Protein AF-A0AAU3BVD3-F1 (afdb_monomer_lite)

Sequence (59 aa):
MTTHVLAAAGDRFFPLEFQRRVARDRLGVEAETIPGGHLAALSHPVPLVDRLIDYLPST

Foldseek 3Di:
DDDAAEDACAAPPQHPVNSQCCCCVPVVYGYHYWHDYPPCCPGPVPRVVVVVVVPDDDD

Secondary structure (DSSP, 8-state):
-----EEETT-SSS-HHHHHHHHHHHHS-PPEEESS-S-HHHHSHHHHHHHHHTTSPP-

pLDDT: mean 95.77, std 5.48, range [67.56, 98.62]

Structure (mmCIF, N/CA/C/O backbone):
data_AF-A0AAU3BVD3-F1
#
_entry.id   AF-A0AAU3BVD3-F1
#
loop_
_atom_site.group_PDB
_atom_site.id
_atom_site.type_symbol
_atom_site.label_atom_id
_atom_site.label_alt_id
_atom_site.label_comp_id
_atom_site.label_asym_id
_atom_site.label_entity_id
_atom_site.label_seq_id
_atom_site.pdbx_PDB_ins_code
_atom_site.Cartn_x
_atom_site.Cartn_y
_atom_site.Cartn_z
_atom_site.occupancy
_atom_site.B_iso_or_equiv
_atom_site.auth_seq_id
_atom_site.auth_comp_id
_atom_site.auth_asym_id
_atom_site.auth_atom_id
_atom_site.pdbx_PDB_model_num
ATOM 1 N N . MET A 1 1 ? -7.282 2.811 17.940 1.00 74.19 1 MET A N 1
ATOM 2 C CA . MET A 1 1 ? -6.028 2.595 17.192 1.00 74.19 1 MET A CA 1
ATOM 3 C C . MET A 1 1 ? -6.382 2.724 15.722 1.00 74.19 1 MET A C 1
ATOM 5 O O . MET A 1 1 ? -7.317 2.055 15.303 1.00 74.19 1 MET A O 1
ATOM 9 N N . THR A 1 2 ? -5.756 3.646 14.996 1.00 90.38 2 THR A N 1
ATOM 10 C CA . THR A 1 2 ? -6.099 3.931 13.592 1.00 90.38 2 THR A CA 1
ATOM 11 C C . THR A 1 2 ? -5.292 3.019 12.675 1.00 90.38 2 THR A C 1
ATOM 13 O O . THR A 1 2 ? -4.091 2.853 12.882 1.00 90.38 2 THR A O 1
ATOM 16 N N . THR A 1 3 ? -5.939 2.408 11.682 1.00 94.62 3 THR A N 1
ATOM 17 C CA . THR A 1 3 ? -5.267 1.603 10.655 1.00 94.62 3 THR A CA 1
ATOM 18 C C . THR A 1 3 ? -5.132 2.422 9.378 1.00 94.62 3 THR A C 1
ATOM 20 O O . THR A 1 3 ? -6.131 2.906 8.854 1.00 94.62 3 THR A O 1
ATOM 23 N N . HIS A 1 4 ? -3.907 2.533 8.866 1.00 95.94 4 HIS A N 1
ATOM 24 C CA . HIS A 1 4 ? -3.606 3.117 7.559 1.00 95.94 4 HIS A CA 1
ATOM 25 C C . HIS A 1 4 ? -3.245 2.001 6.576 1.00 95.94 4 HIS A C 1
ATOM 27 O O . HIS A 1 4 ? -2.570 1.040 6.949 1.00 95.94 4 HIS A O 1
ATOM 33 N N . VAL A 1 5 ? -3.700 2.117 5.327 1.00 97.38 5 VAL A N 1
ATOM 34 C CA . VAL A 1 5 ? -3.408 1.145 4.265 1.00 97.38 5 VAL A CA 1
ATOM 35 C C . VAL A 1 5 ? -2.661 1.852 3.141 1.00 97.38 5 VAL A C 1
ATOM 37 O O . VAL A 1 5 ? -3.196 2.776 2.534 1.00 97.38 5 VAL A O 1
ATOM 40 N N . LEU A 1 6 ? -1.444 1.389 2.849 1.00 97.69 6 LEU A N 1
ATOM 41 C CA . LEU A 1 6 ? -0.639 1.834 1.712 1.00 97.69 6 LEU A CA 1
ATOM 42 C C . LEU A 1 6 ? -0.638 0.743 0.634 1.00 97.69 6 LEU A C 1
ATOM 44 O O . LEU A 1 6 ? -0.266 -0.396 0.912 1.00 97.69 6 LEU A O 1
ATOM 48 N N . ALA A 1 7 ? -1.027 1.090 -0.591 1.00 98.06 7 ALA A N 1
ATOM 49 C CA . ALA A 1 7 ? -1.037 0.203 -1.749 1.00 98.06 7 ALA A CA 1
ATOM 50 C C . ALA A 1 7 ? -0.032 0.683 -2.805 1.00 98.06 7 ALA A C 1
ATOM 52 O O . ALA A 1 7 ? -0.046 1.840 -3.234 1.00 98.06 7 ALA A O 1
ATOM 53 N N . ALA A 1 8 ? 0.844 -0.217 -3.245 1.00 97.88 8 ALA A N 1
ATOM 54 C CA . ALA A 1 8 ? 1.860 0.098 -4.239 1.00 97.88 8 ALA A CA 1
ATOM 55 C C . ALA A 1 8 ? 1.265 0.114 -5.658 1.00 97.88 8 ALA A C 1
ATOM 57 O O . ALA A 1 8 ? 0.671 -0.866 -6.108 1.00 97.88 8 ALA A O 1
ATOM 58 N N . ALA A 1 9 ? 1.435 1.225 -6.378 1.00 97.69 9 ALA A N 1
ATOM 59 C CA . ALA A 1 9 ? 0.780 1.470 -7.667 1.00 97.69 9 ALA A CA 1
ATOM 60 C C . ALA A 1 9 ? 1.148 0.455 -8.765 1.00 97.69 9 ALA A C 1
ATOM 62 O O . ALA A 1 9 ? 0.345 0.184 -9.655 1.00 97.69 9 ALA A O 1
ATOM 63 N N . GLY A 1 10 ? 2.363 -0.094 -8.712 1.00 97.75 10 GLY A N 1
ATOM 64 C CA . GLY A 1 10 ? 2.895 -1.070 -9.660 1.00 97.75 10 GLY A CA 1
ATOM 65 C C . GLY A 1 10 ? 2.821 -2.518 -9.172 1.00 97.75 10 GLY A C 1
ATOM 66 O O . GLY A 1 10 ? 3.514 -3.375 -9.729 1.00 97.75 10 GLY A O 1
ATOM 67 N N . ASP A 1 11 ? 2.048 -2.821 -8.123 1.00 98.12 11 ASP A N 1
ATOM 68 C CA . ASP A 1 11 ? 1.850 -4.202 -7.682 1.00 98.12 11 ASP A CA 1
ATOM 69 C C . ASP A 1 11 ? 1.065 -4.998 -8.742 1.00 98.12 11 ASP A C 1
ATOM 71 O O . ASP A 1 11 ? -0.093 -4.718 -9.044 1.00 98.12 11 ASP A O 1
ATOM 75 N N . ARG A 1 12 ? 1.725 -6.003 -9.328 1.00 97.06 12 ARG A N 1
ATOM 76 C CA . ARG A 1 12 ? 1.138 -6.911 -10.327 1.00 97.06 12 ARG A CA 1
ATOM 77 C C . ARG A 1 12 ? 0.593 -8.200 -9.716 1.00 97.06 12 ARG A C 1
ATOM 79 O O . ARG A 1 12 ? -0.107 -8.931 -10.406 1.00 97.06 12 ARG A O 1
ATOM 86 N N . PHE A 1 13 ? 0.950 -8.501 -8.469 1.00 98.25 13 PHE A N 1
ATOM 87 C CA . PHE A 1 13 ? 0.479 -9.684 -7.758 1.00 98.25 13 PHE A CA 1
ATOM 88 C C . PHE A 1 13 ? -0.865 -9.393 -7.090 1.00 98.25 13 PHE A C 1
ATOM 90 O O . PHE A 1 13 ? -1.822 -10.140 -7.277 1.00 98.25 13 PHE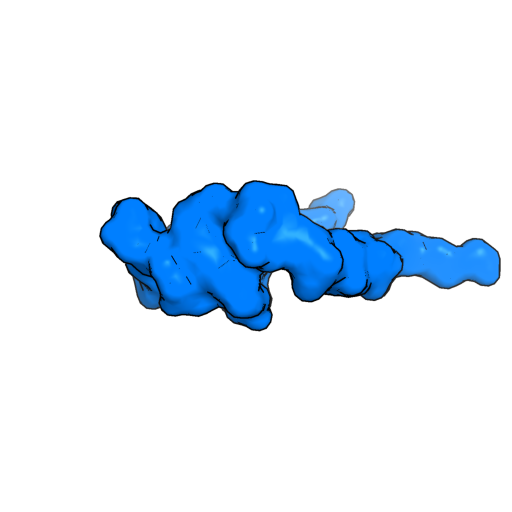 A O 1
ATOM 97 N N . PH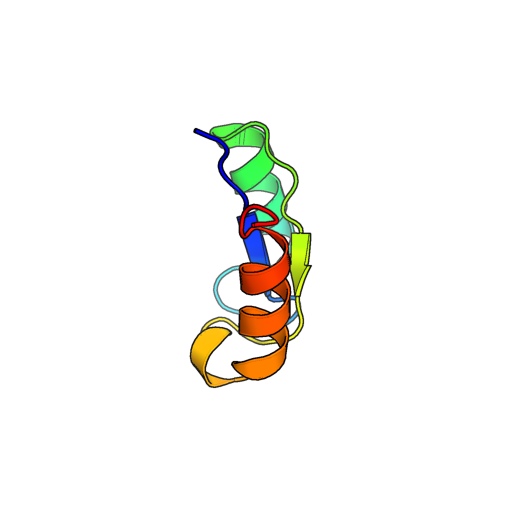E A 1 14 ? -0.968 -8.241 -6.424 1.00 97.75 14 PHE A N 1
ATOM 98 C CA . PHE A 1 14 ? -2.220 -7.679 -5.927 1.00 97.75 14 PHE A CA 1
ATOM 99 C C . PHE A 1 14 ? -2.460 -6.312 -6.578 1.00 97.75 14 PHE A C 1
ATOM 101 O O . PHE A 1 14 ? -1.995 -5.301 -6.062 1.00 97.75 14 PHE A O 1
ATOM 108 N N . PRO A 1 15 ? -3.184 -6.237 -7.707 1.00 97.88 15 PRO A N 1
ATOM 109 C CA . PRO A 1 15 ? -3.418 -4.971 -8.402 1.00 97.88 15 PRO A CA 1
ATOM 110 C C . PRO A 1 15 ? -4.026 -3.879 -7.507 1.00 97.88 15 PRO A C 1
ATOM 112 O O . PRO A 1 15 ? -4.843 -4.175 -6.634 1.00 97.88 15 PRO A O 1
ATOM 115 N N . LEU A 1 16 ? -3.679 -2.611 -7.755 1.00 98.31 16 LEU A N 1
ATOM 116 C CA . LEU A 1 16 ? -4.101 -1.458 -6.939 1.00 98.31 16 LEU A CA 1
ATOM 117 C C . LEU A 1 16 ? -5.612 -1.434 -6.653 1.00 98.31 16 LEU A C 1
ATOM 119 O O . LEU A 1 16 ? -6.029 -1.295 -5.505 1.00 98.31 16 LEU A O 1
ATOM 123 N N . GLU A 1 17 ? -6.439 -1.634 -7.679 1.00 98.19 17 GLU A N 1
ATOM 124 C CA . GLU A 1 17 ? -7.902 -1.620 -7.535 1.00 98.19 17 GLU A CA 1
ATOM 125 C C . GLU A 1 17 ? -8.434 -2.788 -6.695 1.00 98.19 17 GLU A C 1
ATOM 127 O O . GLU A 1 17 ? -9.422 -2.648 -5.971 1.00 98.19 17 GLU A O 1
ATOM 132 N N . PHE A 1 18 ? -7.754 -3.938 -6.731 1.00 98.44 18 PHE A N 1
ATOM 133 C CA . PHE A 1 18 ? -8.075 -5.051 -5.844 1.00 98.44 18 PHE A CA 1
ATOM 134 C C . PHE A 1 18 ? -7.780 -4.679 -4.387 1.00 98.44 18 PHE A C 1
ATOM 136 O O . PHE A 1 18 ? -8.646 -4.864 -3.532 1.00 98.44 18 PHE A O 1
ATOM 143 N N . GLN A 1 19 ? -6.605 -4.106 -4.114 1.00 98.50 19 GLN A N 1
ATOM 144 C CA . GLN A 1 19 ? -6.219 -3.678 -2.767 1.00 98.50 19 GLN A CA 1
ATOM 145 C C . GLN A 1 19 ? -7.163 -2.595 -2.221 1.00 98.50 19 GLN A C 1
ATOM 147 O O . GLN A 1 19 ? -7.655 -2.733 -1.102 1.00 98.50 19 GLN A O 1
ATOM 152 N N . ARG A 1 20 ? -7.497 -1.574 -3.028 1.00 98.44 20 ARG A N 1
ATOM 153 C CA . ARG A 1 20 ? -8.467 -0.518 -2.672 1.00 98.44 20 ARG A CA 1
ATOM 154 C C . ARG A 1 20 ? -9.824 -1.091 -2.286 1.00 98.44 20 ARG A C 1
ATOM 156 O O . ARG A 1 20 ? -10.372 -0.733 -1.248 1.00 98.44 20 ARG A O 1
ATOM 163 N N . ARG A 1 21 ? -10.354 -2.019 -3.091 1.00 98.50 21 ARG A N 1
ATOM 164 C CA . ARG A 1 21 ? -11.627 -2.686 -2.791 1.00 98.50 21 ARG A CA 1
ATOM 165 C C . ARG A 1 21 ? -11.561 -3.472 -1.485 1.00 98.50 21 ARG A C 1
ATOM 167 O O . ARG A 1 21 ? -12.456 -3.341 -0.665 1.00 98.50 21 ARG A O 1
ATOM 174 N N . VAL A 1 22 ? -10.505 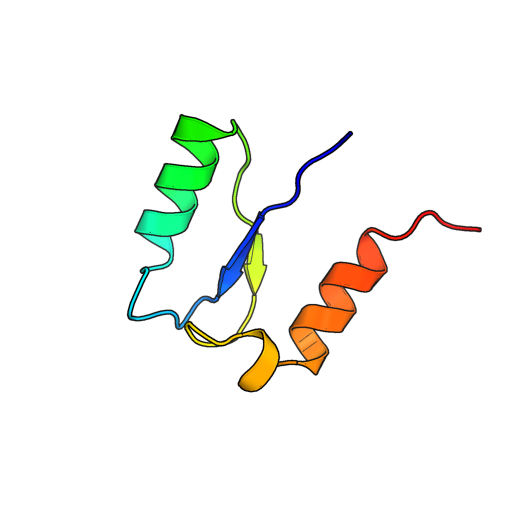-4.257 -1.270 1.00 98.38 22 VAL A N 1
ATOM 175 C CA . VAL A 1 22 ? -10.346 -5.035 -0.031 1.00 98.38 22 VAL A CA 1
ATOM 176 C C . VAL A 1 22 ? -10.262 -4.121 1.195 1.00 98.38 22 VAL A C 1
ATOM 178 O O . VAL A 1 22 ? -10.920 -4.406 2.193 1.00 98.38 22 VAL A O 1
ATOM 181 N N . ALA A 1 23 ? -9.491 -3.034 1.123 1.00 98.38 23 ALA A N 1
ATOM 182 C CA . ALA A 1 23 ? -9.340 -2.082 2.222 1.00 98.38 23 ALA A CA 1
ATOM 183 C C . ALA A 1 23 ? -10.676 -1.421 2.586 1.00 98.38 23 ALA A C 1
ATOM 185 O O . ALA A 1 23 ? -11.084 -1.448 3.748 1.00 98.38 23 ALA A O 1
ATOM 186 N N . ARG A 1 24 ? -11.412 -0.928 1.587 1.00 98.38 24 ARG A N 1
ATOM 187 C CA . ARG A 1 24 ? -12.727 -0.327 1.801 1.00 98.38 24 ARG A CA 1
ATOM 188 C C . ARG A 1 24 ? -13.736 -1.342 2.336 1.00 98.38 24 ARG A C 1
ATOM 190 O O . ARG A 1 24 ? -14.351 -1.097 3.367 1.00 98.38 24 ARG A O 1
ATOM 197 N N . ASP A 1 25 ? -13.884 -2.489 1.678 1.00 98.62 25 ASP A N 1
ATOM 198 C CA . ASP A 1 25 ? -14.958 -3.438 1.987 1.00 98.62 25 ASP A CA 1
ATOM 199 C C . ASP A 1 25 ? -14.732 -4.164 3.326 1.00 98.62 25 ASP A C 1
ATOM 201 O O . ASP A 1 25 ? -15.694 -4.585 3.966 1.00 98.62 25 ASP A O 1
ATOM 205 N N . ARG A 1 26 ? -13.472 -4.335 3.761 1.00 97.56 26 ARG A N 1
ATOM 206 C CA . ARG A 1 26 ? -13.141 -5.065 5.000 1.00 97.56 26 ARG A CA 1
ATOM 207 C C . ARG A 1 26 ? -12.782 -4.178 6.180 1.00 97.56 26 ARG A C 1
ATOM 209 O O . ARG A 1 26 ? -13.022 -4.583 7.312 1.00 97.56 26 ARG A O 1
ATOM 216 N N . LEU A 1 27 ? -12.156 -3.031 5.929 1.00 96.69 27 LEU A N 1
ATOM 217 C CA . LEU A 1 27 ? -11.651 -2.145 6.980 1.00 96.69 27 LEU A CA 1
ATOM 218 C C . LEU A 1 27 ? -12.367 -0.791 7.002 1.00 96.69 27 LEU A C 1
ATOM 220 O O . LEU A 1 27 ? -12.189 -0.047 7.960 1.00 96.69 27 LEU A O 1
ATOM 224 N N . GLY A 1 28 ? -13.160 -0.453 5.978 1.00 97.75 28 GLY A N 1
ATOM 225 C CA . GLY A 1 28 ? -13.745 0.883 5.840 1.00 97.75 28 GLY A CA 1
ATOM 226 C C . GLY A 1 28 ? -12.698 1.977 5.604 1.00 97.75 28 GLY A C 1
ATOM 227 O O . GLY A 1 28 ? -12.958 3.136 5.912 1.00 97.75 28 GLY A O 1
ATOM 228 N N . VAL A 1 29 ? -11.510 1.613 5.102 1.00 97.75 29 VAL A N 1
ATOM 229 C CA . VAL A 1 29 ? -10.371 2.522 4.892 1.00 97.75 29 VAL A CA 1
ATOM 230 C C . VAL A 1 29 ? -10.077 2.649 3.402 1.00 97.75 29 VAL A C 1
ATOM 232 O O . VAL A 1 29 ? -9.949 1.645 2.703 1.00 97.75 29 VAL A O 1
ATOM 235 N N . GLU A 1 30 ? -9.911 3.880 2.924 1.00 97.31 30 GLU A N 1
ATOM 236 C CA . GLU A 1 30 ? -9.401 4.134 1.577 1.00 97.31 30 GLU A CA 1
ATOM 237 C C . GLU A 1 30 ? -7.883 3.937 1.547 1.00 97.31 30 GLU A C 1
ATOM 239 O O . GLU A 1 30 ? -7.145 4.556 2.313 1.00 97.31 30 GLU A O 1
ATOM 244 N N . ALA A 1 31 ? -7.414 3.049 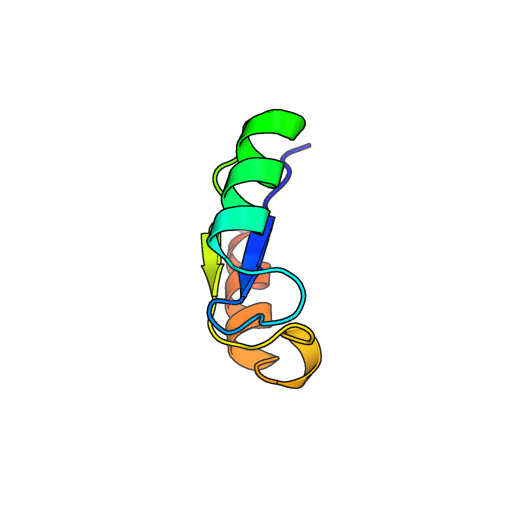0.669 1.00 97.94 31 ALA A N 1
ATOM 245 C CA . ALA A 1 31 ? -5.990 2.769 0.541 1.00 97.94 31 ALA A CA 1
ATOM 246 C C . ALA A 1 31 ? -5.268 3.917 -0.177 1.00 97.94 31 ALA A C 1
ATOM 248 O O . ALA A 1 31 ? -5.559 4.233 -1.338 1.00 97.94 31 ALA A O 1
ATOM 249 N N . GLU A 1 32 ? -4.276 4.494 0.491 1.00 97.75 32 GLU A N 1
ATOM 250 C CA . GLU A 1 32 ? -3.394 5.491 -0.097 1.00 97.75 32 GLU A CA 1
ATOM 251 C C . GLU A 1 32 ? -2.421 4.830 -1.068 1.00 97.75 32 GLU A C 1
ATOM 253 O O . GLU A 1 32 ? -1.974 3.701 -0.877 1.00 97.75 32 GLU A O 1
ATOM 258 N N . THR A 1 33 ? -2.086 5.531 -2.146 1.00 97.88 33 THR A N 1
ATOM 259 C CA . THR A 1 33 ? -1.231 4.982 -3.199 1.00 97.88 33 THR A CA 1
ATOM 260 C C . THR A 1 33 ? 0.200 5.483 -3.057 1.00 97.88 33 THR A C 1
ATOM 262 O O . THR A 1 33 ? 0.425 6.686 -2.924 1.00 97.88 33 THR A O 1
ATOM 265 N N . ILE A 1 34 ? 1.162 4.564 -3.136 1.00 97.56 34 ILE A N 1
ATOM 266 C CA . ILE A 1 34 ? 2.605 4.846 -3.108 1.00 97.56 34 ILE A CA 1
ATOM 267 C C . ILE A 1 34 ? 3.299 4.255 -4.347 1.00 97.56 34 ILE A C 1
ATOM 269 O O . ILE A 1 34 ? 2.766 3.322 -4.958 1.00 97.56 34 ILE A O 1
ATOM 273 N N . PRO A 1 35 ? 4.477 4.760 -4.760 1.00 97.69 35 PRO A N 1
ATOM 274 C CA . PRO A 1 35 ? 5.249 4.119 -5.820 1.00 97.69 35 PRO A CA 1
ATOM 275 C C . PRO A 1 35 ? 5.764 2.735 -5.385 1.00 97.69 35 PRO A C 1
ATOM 277 O O . PRO A 1 35 ? 6.032 2.496 -4.209 1.00 97.69 35 PRO A O 1
ATOM 280 N N . GLY A 1 36 ? 5.924 1.827 -6.351 1.00 96.81 36 GLY A N 1
ATOM 281 C CA . GLY A 1 36 ? 6.554 0.518 -6.158 1.00 96.81 36 GLY A CA 1
ATOM 282 C C . GLY A 1 36 ? 5.746 -0.682 -6.625 1.00 96.81 36 GLY A C 1
ATOM 283 O O . GLY A 1 36 ? 4.632 -0.543 -7.122 1.00 96.81 36 GLY A O 1
ATOM 284 N N . GLY A 1 37 ? 6.364 -1.861 -6.522 1.00 96.50 37 GLY A N 1
ATOM 285 C CA . GLY A 1 37 ? 5.741 -3.151 -6.835 1.00 96.50 37 GLY A CA 1
ATOM 286 C C . GLY A 1 37 ? 5.269 -3.890 -5.583 1.00 96.50 37 GLY A C 1
ATOM 287 O O . GLY A 1 37 ? 5.240 -3.319 -4.498 1.00 96.50 37 GLY A O 1
ATOM 288 N N . HIS A 1 38 ? 4.979 -5.188 -5.720 1.00 97.75 38 HIS A N 1
ATOM 289 C CA . HIS A 1 38 ? 4.521 -6.031 -4.604 1.00 97.75 38 HIS A CA 1
ATOM 290 C C . HIS A 1 38 ? 5.441 -5.961 -3.374 1.00 97.75 38 HIS A C 1
ATOM 292 O O . HIS A 1 38 ? 4.997 -5.885 -2.234 1.00 97.75 38 HIS A O 1
ATOM 298 N N . LEU A 1 39 ? 6.751 -5.906 -3.618 1.00 97.69 39 LEU A N 1
ATOM 299 C CA . LEU A 1 39 ? 7.762 -5.700 -2.587 1.00 97.69 39 LEU A CA 1
ATOM 300 C C . LEU A 1 39 ? 8.133 -4.211 -2.513 1.00 97.69 39 LEU A C 1
ATOM 302 O O . LEU A 1 39 ? 9.246 -3.818 -2.869 1.00 97.69 39 LEU A O 1
ATOM 306 N N . ALA A 1 40 ? 7.195 -3.356 -2.097 1.00 97.00 40 ALA A N 1
ATOM 307 C CA . ALA A 1 40 ? 7.406 -1.905 -2.008 1.00 97.00 40 ALA A CA 1
ATOM 308 C C . ALA A 1 40 ? 8.561 -1.542 -1.060 1.00 97.00 40 ALA A C 1
ATOM 310 O O . ALA A 1 40 ? 9.408 -0.730 -1.415 1.00 97.00 40 ALA A O 1
ATOM 311 N N . ALA A 1 41 ? 8.673 -2.243 0.074 1.00 97.19 41 ALA A N 1
ATOM 312 C CA . ALA A 1 41 ? 9.780 -2.080 1.018 1.00 97.19 41 ALA A CA 1
ATOM 313 C C . ALA A 1 41 ? 11.162 -2.407 0.422 1.00 97.19 41 ALA A C 1
ATOM 315 O O . ALA A 1 41 ? 12.167 -1.919 0.922 1.00 97.19 41 ALA A O 1
ATOM 316 N N . LEU A 1 42 ? 11.225 -3.212 -0.646 1.00 97.62 42 LEU A N 1
ATOM 317 C CA . LEU A 1 42 ? 12.471 -3.515 -1.355 1.00 97.62 42 LEU A CA 1
ATOM 318 C C . LEU A 1 42 ? 12.695 -2.579 -2.548 1.00 97.62 42 LEU A C 1
ATOM 320 O O . LEU A 1 42 ? 13.799 -2.095 -2.763 1.00 97.62 42 LEU A O 1
ATOM 324 N N . SER A 1 43 ? 11.653 -2.349 -3.348 1.00 95.88 43 SER A N 1
ATOM 325 C CA . SER A 1 43 ? 11.766 -1.601 -4.605 1.00 95.88 43 SER A CA 1
ATOM 326 C C . SER A 1 43 ? 11.789 -0.084 -4.411 1.00 95.88 43 SER A C 1
ATOM 328 O O . SER A 1 43 ? 12.437 0.606 -5.189 1.00 95.88 43 SER A O 1
ATOM 330 N N . HIS A 1 44 ? 11.068 0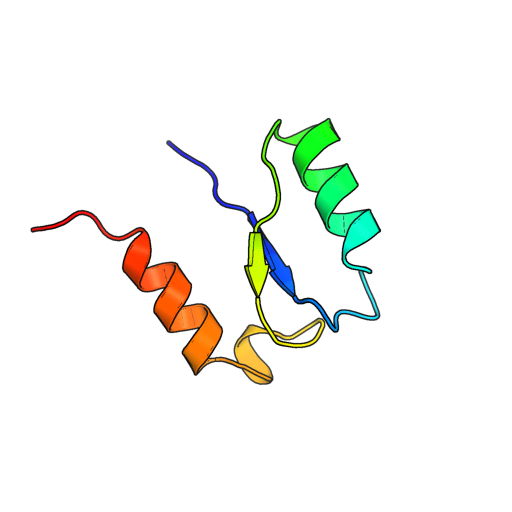.430 -3.412 1.00 97.38 44 HIS A N 1
ATOM 331 C CA . HIS A 1 44 ? 10.910 1.859 -3.124 1.00 97.38 44 HIS A CA 1
ATOM 332 C C . HIS A 1 44 ? 10.937 2.109 -1.601 1.00 97.38 44 HIS A C 1
ATOM 334 O O . HIS A 1 44 ? 9.977 2.648 -1.045 1.00 97.38 44 HIS A O 1
ATOM 340 N N . PRO A 1 45 ? 12.027 1.722 -0.905 1.00 97.56 45 PRO A N 1
ATOM 341 C CA . PRO A 1 45 ? 12.120 1.832 0.551 1.00 97.56 45 PRO A CA 1
ATOM 342 C C . PRO A 1 45 ? 11.991 3.274 1.048 1.00 97.56 45 PRO A C 1
ATOM 344 O O . PRO A 1 45 ? 11.303 3.509 2.033 1.00 97.56 45 PRO A O 1
ATOM 347 N N . VAL A 1 46 ? 12.614 4.239 0.362 1.00 97.50 46 VAL A N 1
ATOM 348 C CA . VAL A 1 46 ? 12.611 5.647 0.795 1.00 97.50 46 VAL A CA 1
ATOM 349 C C . VAL A 1 46 ? 11.202 6.255 0.726 1.00 97.50 46 VAL A C 1
ATOM 351 O O . VAL A 1 46 ? 10.704 6.637 1.781 1.00 97.50 46 VAL A O 1
ATOM 354 N N . PRO A 1 47 ? 10.482 6.231 -0.419 1.00 95.62 47 PRO A N 1
ATOM 355 C CA . PRO A 1 47 ? 9.105 6.733 -0.461 1.00 95.62 47 PRO A CA 1
ATOM 356 C C . PRO A 1 47 ? 8.149 6.047 0.522 1.00 95.62 47 PRO A C 1
ATOM 358 O O . PRO A 1 47 ? 7.204 6.672 0.996 1.00 95.62 47 PRO A O 1
ATOM 361 N N . LEU A 1 48 ? 8.363 4.759 0.814 1.00 97.38 48 LEU A N 1
ATO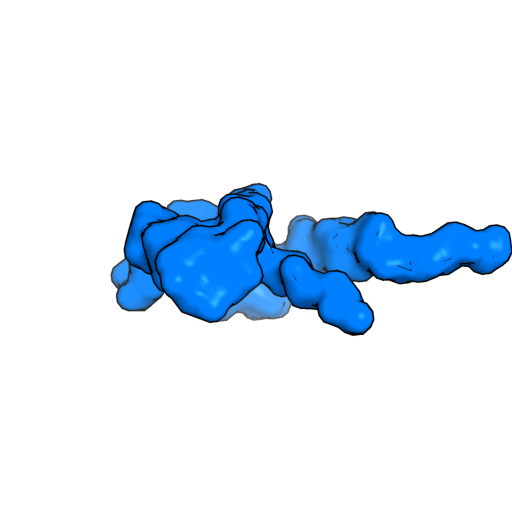M 362 C CA . LEU A 1 48 ? 7.580 4.054 1.827 1.00 97.38 48 LEU A CA 1
ATOM 363 C C . LEU A 1 48 ? 7.860 4.614 3.226 1.00 97.38 48 LEU A C 1
ATOM 365 O O . LEU A 1 48 ? 6.919 4.894 3.962 1.00 97.38 48 LEU A O 1
ATOM 369 N N . VAL A 1 49 ? 9.134 4.768 3.594 1.00 97.56 49 VAL A N 1
ATOM 370 C CA . VAL A 1 49 ? 9.533 5.289 4.908 1.00 97.56 49 VAL A CA 1
ATOM 371 C C . VAL A 1 49 ? 9.050 6.721 5.107 1.00 97.56 49 VAL A C 1
ATOM 373 O O . VAL A 1 49 ? 8.517 7.005 6.175 1.00 97.56 49 VAL A O 1
ATOM 376 N N . ASP A 1 50 ? 9.149 7.577 4.088 1.00 96.38 50 ASP A N 1
ATOM 377 C CA . ASP A 1 50 ? 8.642 8.953 4.155 1.00 96.38 50 ASP A CA 1
ATOM 378 C C . ASP A 1 50 ? 7.161 8.965 4.570 1.00 96.38 50 ASP A C 1
ATOM 380 O O . ASP A 1 50 ? 6.786 9.638 5.527 1.00 96.38 50 ASP A O 1
ATOM 384 N N . ARG A 1 51 ? 6.331 8.110 3.950 1.00 96.00 51 ARG A N 1
ATOM 385 C CA . ARG A 1 51 ? 4.915 7.977 4.330 1.00 96.00 51 ARG A CA 1
ATOM 386 C C . ARG A 1 51 ? 4.705 7.427 5.733 1.00 96.00 51 ARG A C 1
ATOM 388 O O . ARG A 1 51 ? 3.754 7.818 6.394 1.00 96.00 51 ARG A O 1
ATOM 395 N N . LEU A 1 52 ? 5.545 6.501 6.190 1.00 95.75 52 LEU A N 1
ATOM 396 C CA . LEU A 1 52 ? 5.423 5.953 7.543 1.00 95.75 52 LEU A CA 1
ATOM 397 C C . LEU A 1 52 ? 5.763 6.995 8.616 1.00 95.75 52 LEU A C 1
ATOM 399 O O . LEU A 1 52 ? 5.142 6.992 9.678 1.00 95.75 52 LEU A O 1
ATOM 403 N N . ILE A 1 53 ? 6.726 7.875 8.335 1.00 96.38 53 ILE A N 1
ATOM 404 C CA . ILE A 1 53 ? 7.138 8.953 9.238 1.00 96.38 53 ILE A CA 1
ATOM 405 C C . ILE A 1 53 ? 6.016 9.982 9.419 1.00 96.38 53 ILE A C 1
ATOM 407 O O . ILE A 1 53 ? 5.819 10.439 10.542 1.00 96.38 53 ILE A O 1
ATOM 411 N N . ASP A 1 54 ? 5.230 10.277 8.378 1.00 94.44 54 ASP A N 1
ATOM 412 C CA . ASP A 1 54 ? 4.091 11.209 8.455 1.00 94.44 54 ASP A CA 1
ATOM 413 C C . ASP A 1 54 ? 3.020 10.795 9.487 1.00 94.44 54 ASP A C 1
ATOM 415 O O . ASP A 1 54 ? 2.251 11.634 9.959 1.00 94.44 54 ASP A O 1
ATOM 419 N N . TYR A 1 55 ? 2.956 9.511 9.861 1.00 92.94 55 TYR A N 1
ATOM 420 C CA . TYR A 1 55 ? 2.012 9.002 10.864 1.00 92.94 55 TYR A CA 1
ATOM 421 C C . TYR A 1 55 ? 2.569 8.996 12.292 1.00 92.94 55 TYR A C 1
ATOM 423 O O . TYR A 1 55 ? 1.856 8.614 13.227 1.00 92.94 55 TYR A O 1
ATOM 431 N N . LEU A 1 56 ? 3.835 9.371 12.484 1.00 91.88 56 LEU A N 1
ATOM 432 C CA . LEU A 1 56 ? 4.398 9.496 13.821 1.00 91.88 56 LEU A CA 1
ATOM 433 C C . LEU A 1 56 ? 3.756 10.697 14.533 1.00 91.88 56 LEU A C 1
ATOM 435 O O . LEU A 1 56 ? 3.550 11.742 13.915 1.00 91.88 56 LEU A O 1
ATOM 439 N N . PRO A 1 57 ? 3.432 10.585 15.832 1.00 87.44 57 PRO A N 1
ATOM 440 C CA . PRO A 1 57 ? 2.961 11.732 16.595 1.00 87.44 57 PRO A CA 1
ATOM 441 C C . PRO A 1 57 ? 4.011 12.845 16.563 1.00 87.44 57 PRO A C 1
ATOM 443 O O . PRO A 1 57 ? 5.195 12.574 16.771 1.00 87.44 57 PRO A O 1
ATOM 446 N N . SER A 1 58 ? 3.585 14.092 16.356 1.00 81.38 58 SER A N 1
ATOM 447 C CA . SER A 1 58 ? 4.450 15.242 16.619 1.00 81.38 58 SER A CA 1
ATOM 448 C C . SER A 1 58 ? 4.823 15.240 18.102 1.00 81.38 58 SER A C 1
ATOM 450 O O . SER A 1 58 ? 3.930 15.222 18.953 1.00 81.38 58 SER A O 1
ATOM 452 N N . THR A 1 59 ? 6.125 15.206 18.389 1.00 67.56 59 THR A N 1
ATOM 453 C CA . THR A 1 59 ? 6.679 15.314 19.747 1.00 67.56 59 THR A CA 1
ATOM 454 C C . THR A 1 59 ? 6.302 16.637 20.405 1.00 67.56 59 THR A C 1
ATOM 456 O O . THR A 1 59 ? 6.314 17.668 19.692 1.00 67.56 59 THR A O 1
#

Radius of gyration: 11.93 Å; chains: 1; bounding box: 28×25×30 Å